Protein AF-A0A9Q3BPB6-F1 (afdb_monomer)

Sequence (78 aa):
MAYKTSVHSSTGQTPAMLEKGWNSSLPADTLRKDLLEIHPTDSSFKIMLAKVKHNAKQIFTYAFEYAKQKWDKIHKLP

Radius of gyration: 21.42 Å; Cα contacts (8 Å, |Δi|>4): 24; chains: 1; bounding box: 43×24×62 Å

Nearest PDB structures (foldseek):
  5ea1-assembly2_B  TM=2.892E-01  e=9.253E+00  Homo sapiens

Structure (mmCIF, N/CA/C/O backbone):
data_AF-A0A9Q3BPB6-F1
#
_entry.id   AF-A0A9Q3BPB6-F1
#
loop_
_atom_site.group_PDB
_atom_site.id
_atom_site.type_symbol
_atom_site.label_atom_id
_atom_site.label_alt_id
_atom_site.label_comp_id
_atom_site.label_asym_id
_atom_site.label_entity_id
_atom_site.label_seq_id
_atom_site.pdbx_PDB_ins_code
_atom_site.Cartn_x
_atom_site.Cartn_y
_atom_site.Cartn_z
_atom_site.occupancy
_atom_site.B_iso_or_equiv
_atom_site.auth_seq_id
_atom_site.auth_comp_id
_atom_site.auth_asym_id
_atom_site.auth_atom_id
_atom_site.pdbx_PDB_model_num
ATOM 1 N N . MET A 1 1 ? 17.428 -2.350 33.285 1.00 49.94 1 MET A N 1
ATOM 2 C CA . MET A 1 1 ? 16.025 -2.027 32.930 1.00 49.94 1 MET A CA 1
ATOM 3 C C . MET A 1 1 ? 15.821 -0.562 32.539 1.00 49.94 1 MET A C 1
ATOM 5 O O . MET A 1 1 ? 15.080 -0.337 31.596 1.00 49.94 1 MET A O 1
ATOM 9 N N . ALA A 1 2 ? 16.508 0.406 33.165 1.00 60.41 2 ALA A N 1
ATOM 10 C CA . ALA A 1 2 ? 16.322 1.843 32.907 1.00 60.41 2 ALA A CA 1
ATOM 11 C C . ALA A 1 2 ? 16.495 2.295 31.439 1.00 60.41 2 ALA A C 1
ATOM 13 O O . ALA A 1 2 ? 15.725 3.123 30.975 1.00 60.41 2 ALA A O 1
ATOM 14 N N . TYR A 1 3 ? 17.443 1.719 30.688 1.00 61.84 3 TYR A N 1
ATOM 15 C CA . TYR A 1 3 ? 17.706 2.116 29.294 1.00 61.84 3 TYR A CA 1
ATOM 16 C C . TYR A 1 3 ? 16.526 1.857 28.339 1.00 61.84 3 TYR A C 1
ATOM 18 O O . TYR A 1 3 ? 16.284 2.622 27.415 1.00 61.84 3 TYR A O 1
ATOM 26 N N . LYS A 1 4 ? 15.748 0.791 28.573 1.00 58.56 4 LYS A N 1
ATOM 27 C CA . LYS A 1 4 ? 14.621 0.426 27.696 1.00 58.56 4 LYS A CA 1
ATOM 28 C C . LYS A 1 4 ? 13.405 1.338 27.888 1.00 58.56 4 LYS A C 1
ATOM 30 O O . LYS A 1 4 ? 12.584 1.456 26.985 1.00 58.56 4 LYS A O 1
ATOM 35 N N . THR A 1 5 ? 13.288 1.958 29.061 1.00 64.44 5 THR A N 1
ATOM 36 C CA . THR A 1 5 ? 12.137 2.771 29.479 1.00 64.44 5 THR A CA 1
ATOM 37 C C . THR A 1 5 ? 12.454 4.261 29.559 1.00 64.44 5 THR A C 1
ATOM 39 O O . THR A 1 5 ? 11.542 5.062 29.734 1.00 64.44 5 THR A O 1
ATOM 42 N N . SER A 1 6 ? 13.726 4.652 29.456 1.00 72.50 6 SER A N 1
ATOM 43 C CA . SER A 1 6 ? 14.126 6.055 29.428 1.00 72.50 6 SER A CA 1
ATOM 44 C C . SER A 1 6 ? 13.702 6.702 28.116 1.00 72.50 6 SER A C 1
ATOM 46 O O . SER A 1 6 ? 13.987 6.173 27.044 1.00 72.50 6 SER A O 1
ATOM 48 N N . VAL A 1 7 ? 13.040 7.854 28.199 1.00 74.06 7 VAL A N 1
ATOM 49 C CA . VAL A 1 7 ? 12.662 8.646 27.026 1.00 74.06 7 VAL A CA 1
ATOM 50 C C . VAL A 1 7 ? 13.921 9.271 26.433 1.00 74.06 7 VAL A C 1
ATOM 52 O O . VAL A 1 7 ? 14.666 9.955 27.134 1.00 74.06 7 VAL A O 1
ATOM 55 N N . HIS A 1 8 ? 14.179 9.021 25.152 1.00 77.50 8 HIS A N 1
ATOM 56 C CA . HIS A 1 8 ? 15.325 9.602 24.466 1.00 77.50 8 HIS A CA 1
ATOM 57 C C . HIS A 1 8 ? 15.067 11.089 24.195 1.00 77.50 8 HIS A C 1
ATOM 59 O O . HIS A 1 8 ? 14.028 11.454 23.642 1.00 77.50 8 HIS A O 1
ATOM 65 N N . SER A 1 9 ? 16.007 11.959 24.569 1.00 75.88 9 SER A N 1
ATOM 66 C CA . SER A 1 9 ? 15.799 13.415 24.541 1.00 75.88 9 SER A CA 1
ATOM 67 C C . SER A 1 9 ? 15.573 13.981 23.137 1.00 75.88 9 SER A C 1
ATOM 69 O O . SER A 1 9 ? 14.869 14.973 22.995 1.00 75.88 9 SER A O 1
ATOM 71 N N . SER A 1 10 ? 16.133 13.356 22.095 1.00 73.62 10 SER A N 1
ATOM 72 C CA . SER A 1 10 ? 16.002 13.858 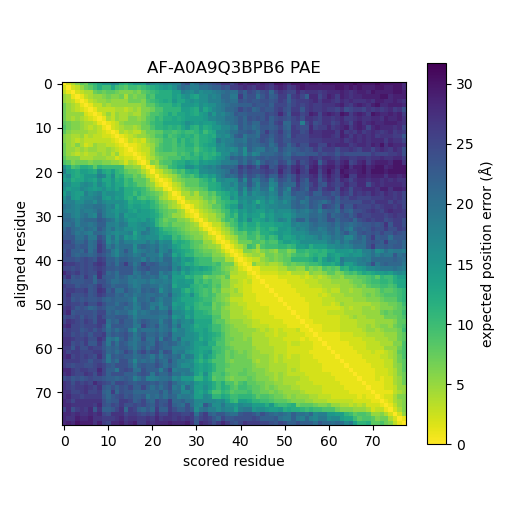20.721 1.00 73.62 10 SER A CA 1
ATOM 73 C C . SER A 1 10 ? 14.787 13.326 19.960 1.00 73.62 10 SER A C 1
ATOM 75 O O . SER A 1 10 ? 14.311 13.990 19.046 1.00 73.62 10 SER A O 1
ATOM 77 N N . THR A 1 11 ? 1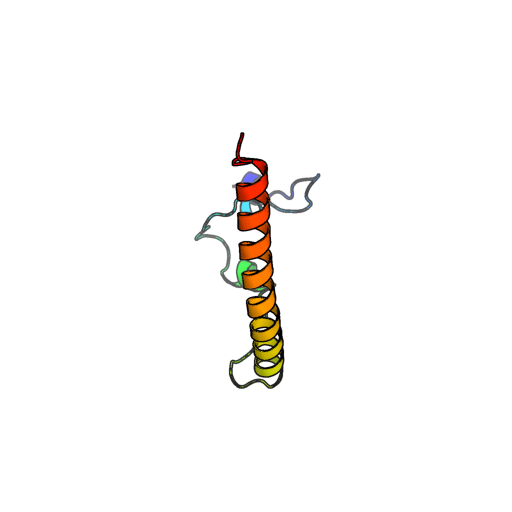4.293 12.133 20.300 1.00 71.69 11 THR A N 1
ATOM 78 C CA . THR A 1 11 ? 13.180 11.486 19.584 1.00 71.69 11 THR A CA 1
ATOM 79 C C . THR A 1 11 ? 11.886 11.510 20.389 1.00 71.69 11 THR A C 1
ATOM 81 O O . THR A 1 11 ? 10.830 11.222 19.838 1.00 71.69 11 THR A O 1
ATOM 84 N N . GLY A 1 12 ? 11.945 11.834 21.687 1.00 75.19 12 GLY A N 1
ATOM 85 C CA . GLY A 1 12 ? 10.781 11.857 22.576 1.00 75.19 12 GLY A CA 1
ATOM 86 C C . GLY A 1 12 ? 10.139 10.484 22.794 1.00 75.19 12 GLY A C 1
ATOM 87 O O . GLY A 1 12 ? 9.080 10.389 23.407 1.00 75.19 12 GLY A O 1
ATOM 88 N N . GLN A 1 13 ? 10.769 9.415 22.305 1.00 70.62 13 GLN A N 1
ATOM 89 C CA . GLN A 1 13 ? 10.284 8.042 22.386 1.00 70.62 13 GLN A CA 1
ATOM 90 C C . GLN A 1 13 ? 11.283 7.187 23.163 1.00 70.62 13 GLN A C 1
ATOM 92 O O . GLN A 1 13 ? 12.477 7.492 23.230 1.00 70.62 13 GLN A O 1
ATOM 97 N N . THR A 1 14 ? 10.800 6.119 23.791 1.00 76.12 14 THR A N 1
ATOM 98 C CA . THR A 1 14 ? 11.686 5.168 24.466 1.00 76.12 14 THR A CA 1
ATOM 99 C C . THR A 1 14 ? 12.400 4.298 23.427 1.00 76.12 14 THR A C 1
ATOM 101 O O . THR A 1 14 ? 11.817 3.992 22.383 1.00 76.12 14 THR A O 1
ATOM 104 N N . PRO A 1 15 ? 13.641 3.844 23.684 1.00 71.62 15 PRO A N 1
ATOM 105 C CA . PRO A 1 15 ? 14.339 2.920 22.790 1.00 71.62 15 PRO A CA 1
ATOM 106 C C . PRO A 1 15 ? 13.511 1.673 22.456 1.00 71.62 15 PRO A C 1
ATOM 108 O O . PRO A 1 15 ? 13.506 1.234 21.313 1.00 71.62 15 PRO A O 1
ATOM 111 N N . ALA A 1 16 ? 12.708 1.178 23.405 1.00 67.81 16 ALA A N 1
ATOM 112 C CA . ALA A 1 16 ? 11.798 0.054 23.184 1.00 67.81 16 ALA A CA 1
ATOM 113 C C . ALA A 1 16 ? 10.671 0.323 22.165 1.00 67.81 16 ALA A C 1
ATOM 115 O O . ALA A 1 16 ? 10.124 -0.632 21.626 1.00 67.81 16 ALA A O 1
ATOM 116 N N . MET A 1 17 ? 10.300 1.585 21.915 1.00 66.19 17 MET A N 1
ATOM 117 C CA . MET A 1 17 ? 9.346 1.956 20.857 1.00 66.19 17 MET A CA 1
ATOM 118 C C . MET A 1 17 ? 10.016 2.097 19.484 1.00 66.19 17 MET A C 1
ATOM 120 O O . MET A 1 17 ? 9.364 1.905 18.461 1.00 66.19 17 MET A O 1
ATOM 124 N N . LEU A 1 18 ? 11.302 2.454 19.459 1.00 68.56 18 LEU A N 1
ATOM 125 C CA . LEU A 1 18 ? 12.070 2.680 18.230 1.00 68.56 18 LEU A CA 1
ATOM 126 C C . LEU A 1 18 ? 12.678 1.389 17.677 1.00 68.56 18 LEU A C 1
ATOM 128 O O . LEU A 1 18 ? 12.809 1.229 16.461 1.00 68.56 18 LEU A O 1
ATOM 132 N N . GLU A 1 19 ? 13.030 0.457 18.559 1.00 70.06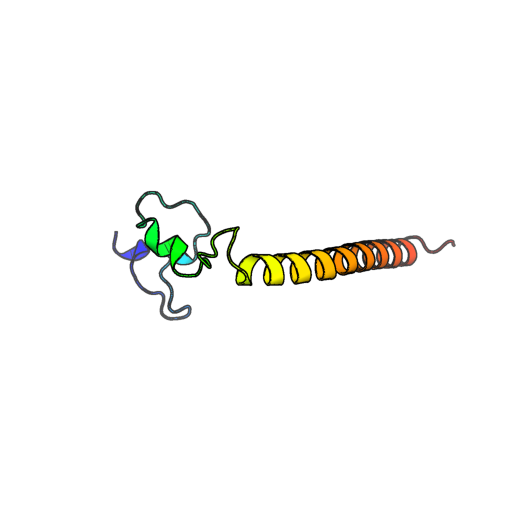 19 GLU A N 1
ATOM 133 C CA . GLU A 1 19 ? 13.394 -0.902 18.190 1.00 70.06 19 GLU A CA 1
ATOM 134 C C . GLU A 1 19 ? 12.152 -1.594 17.606 1.00 70.06 19 GLU A C 1
ATOM 136 O O . GLU A 1 19 ? 11.282 -2.066 18.332 1.00 70.06 19 GLU A O 1
ATOM 141 N N . LYS A 1 20 ? 12.049 -1.629 16.268 1.00 56.53 20 LYS A N 1
ATOM 142 C CA . LYS A 1 20 ? 11.023 -2.367 15.506 1.00 56.53 20 LYS A CA 1
ATOM 143 C C . LYS A 1 20 ? 11.185 -3.886 15.684 1.00 56.53 20 LYS A C 1
ATOM 145 O O . LYS A 1 20 ? 11.497 -4.605 14.738 1.00 56.53 20 LYS A O 1
ATOM 150 N N . GLY A 1 21 ? 10.994 -4.372 16.902 1.00 59.62 21 GLY A N 1
ATOM 151 C CA . GLY A 1 21 ? 11.029 -5.778 17.277 1.00 59.62 21 GLY A CA 1
ATOM 152 C C . GLY A 1 21 ? 9.855 -6.132 18.185 1.00 59.62 21 GLY A C 1
ATOM 153 O O . GLY A 1 21 ? 9.298 -5.285 18.881 1.00 59.62 21 GLY A O 1
ATOM 154 N N . TRP A 1 22 ? 9.466 -7.406 18.176 1.00 54.88 22 TRP A N 1
ATOM 155 C CA . TRP A 1 22 ? 8.461 -7.930 19.097 1.00 54.88 22 TRP A CA 1
ATOM 156 C C . TRP A 1 22 ? 9.032 -7.960 20.521 1.00 54.88 22 TRP A C 1
ATOM 158 O O . TRP A 1 22 ? 9.872 -8.798 20.845 1.00 54.88 22 TRP A O 1
ATOM 168 N N . ASN A 1 23 ? 8.587 -7.040 21.376 1.00 64.12 23 ASN A N 1
ATOM 169 C CA . ASN A 1 23 ? 8.922 -7.033 22.796 1.00 64.12 23 ASN A CA 1
ATOM 170 C C . ASN A 1 23 ? 7.769 -7.657 23.591 1.00 64.12 23 ASN A C 1
ATOM 172 O O . ASN A 1 23 ? 6.749 -7.014 23.826 1.00 64.12 23 ASN A O 1
ATOM 176 N N . SER A 1 24 ? 7.945 -8.905 24.028 1.00 60.97 24 SER A N 1
ATOM 177 C CA . SER A 1 24 ? 6.938 -9.659 24.788 1.00 60.97 24 SER A CA 1
ATOM 178 C C . SER A 1 24 ? 6.610 -9.065 26.163 1.00 60.97 24 SER A C 1
ATOM 180 O O . SER A 1 24 ? 5.640 -9.487 26.785 1.00 60.97 24 SER A O 1
ATOM 182 N N . SER A 1 25 ? 7.403 -8.106 26.652 1.00 65.75 25 SER A N 1
ATOM 183 C CA . SER A 1 25 ? 7.163 -7.405 27.919 1.00 65.75 25 SER A CA 1
ATOM 184 C C . SER A 1 25 ? 6.420 -6.076 27.760 1.00 65.75 25 SER A C 1
ATOM 186 O O . SER A 1 25 ? 6.102 -5.451 28.772 1.00 65.75 25 SER A O 1
ATOM 188 N N . LEU A 1 26 ? 6.158 -5.607 26.533 1.00 62.53 26 LEU A N 1
ATOM 189 C CA . LEU A 1 26 ? 5.310 -4.431 26.336 1.00 62.53 26 LEU A CA 1
ATOM 190 C C . LEU A 1 26 ? 3.836 -4.833 26.471 1.00 62.53 26 LEU A C 1
ATOM 192 O O . LEU A 1 26 ? 3.434 -5.852 25.904 1.00 62.53 26 LEU A O 1
ATOM 196 N N . PRO A 1 27 ? 3.008 -4.047 27.185 1.00 66.38 27 PRO A N 1
ATOM 197 C CA . PRO A 1 27 ? 1.576 -4.299 27.219 1.00 66.38 27 PRO A CA 1
ATOM 198 C C . PRO A 1 27 ? 1.036 -4.276 25.787 1.00 66.38 27 PRO A C 1
ATOM 200 O O . PRO A 1 27 ? 1.318 -3.344 25.031 1.00 66.38 27 PRO A O 1
ATOM 203 N N . ALA A 1 28 ? 0.265 -5.295 25.398 1.00 59.16 28 ALA A N 1
ATOM 204 C CA . ALA A 1 28 ? -0.296 -5.404 24.047 1.00 59.16 28 ALA A CA 1
ATOM 205 C C . ALA A 1 28 ? -1.045 -4.122 23.628 1.00 59.16 28 ALA A C 1
ATOM 207 O O . ALA A 1 28 ? -1.031 -3.735 22.459 1.00 59.16 28 ALA A O 1
ATOM 208 N N . ASP A 1 29 ? -1.604 -3.414 24.609 1.00 59.75 29 ASP A N 1
ATOM 209 C CA . ASP A 1 29 ? -2.300 -2.147 24.424 1.00 59.75 29 ASP A CA 1
ATOM 210 C C . ASP A 1 29 ? -1.390 -1.010 23.959 1.00 59.75 29 ASP A C 1
ATOM 212 O O . ASP A 1 29 ? -1.853 -0.148 23.224 1.00 59.75 29 ASP A O 1
ATOM 216 N N . THR A 1 30 ? -0.092 -0.999 24.296 1.00 62.34 30 THR A N 1
ATOM 217 C CA . THR A 1 30 ? 0.826 0.041 23.786 1.00 62.34 30 THR A CA 1
ATOM 218 C C . THR A 1 30 ? 1.030 -0.018 22.278 1.00 62.34 30 THR A C 1
ATOM 220 O O . THR A 1 30 ? 1.215 1.033 21.674 1.00 62.34 30 THR A O 1
ATOM 223 N N . LEU A 1 31 ? 0.940 -1.201 21.662 1.00 57.97 31 LEU A N 1
ATOM 224 C CA . LEU A 1 31 ? 0.993 -1.337 20.203 1.00 57.97 31 LEU A CA 1
ATOM 225 C C . LEU A 1 31 ? -0.342 -0.974 19.544 1.00 57.97 31 LEU A C 1
ATOM 227 O O . LEU A 1 31 ? -0.349 -0.600 18.379 1.00 57.97 31 LEU A O 1
ATOM 231 N N . ARG A 1 32 ? -1.460 -1.080 20.274 1.00 57.59 32 ARG A N 1
ATOM 232 C CA . ARG A 1 32 ? -2.821 -0.876 19.754 1.00 57.59 32 ARG A CA 1
ATOM 233 C C . ARG A 1 32 ? -3.330 0.561 19.817 1.00 57.59 32 ARG A C 1
ATOM 235 O O . ARG A 1 32 ? -4.336 0.834 19.178 1.00 57.59 32 ARG A O 1
ATOM 242 N N . LYS A 1 33 ? -2.658 1.474 20.529 1.00 61.69 33 LYS A N 1
ATOM 243 C CA . LYS A 1 33 ? -3.134 2.864 20.714 1.00 61.69 33 LYS A CA 1
ATOM 244 C C . LYS A 1 33 ? -3.406 3.611 19.405 1.00 61.69 33 LYS A C 1
ATOM 246 O O . LYS A 1 33 ? -4.332 4.412 19.366 1.00 61.69 33 LYS A O 1
ATOM 251 N N . ASP A 1 34 ? -2.648 3.303 18.354 1.00 61.19 34 ASP A N 1
ATOM 252 C CA . ASP A 1 34 ? -2.791 3.936 17.037 1.00 61.19 34 ASP A CA 1
ATOM 253 C C . ASP A 1 34 ? -3.503 3.038 16.010 1.00 61.19 34 ASP A C 1
ATOM 255 O O . ASP A 1 34 ? -3.677 3.426 14.852 1.00 61.19 34 ASP A O 1
ATOM 259 N N . LEU A 1 35 ? -3.905 1.820 16.395 1.00 62.50 35 LEU A N 1
ATOM 260 C CA . LEU A 1 35 ? -4.668 0.951 15.507 1.00 62.50 35 LEU A CA 1
ATOM 261 C C . LEU A 1 35 ? -6.139 1.352 15.569 1.00 62.50 35 LEU A C 1
ATOM 263 O O . LEU A 1 35 ? -6.780 1.312 16.614 1.00 62.50 35 LEU A O 1
ATOM 267 N N . LEU A 1 36 ? -6.683 1.705 14.409 1.00 64.50 36 LEU A N 1
ATOM 268 C CA . LEU A 1 36 ? -8.107 1.944 14.234 1.00 64.50 36 LEU A CA 1
ATOM 269 C C . LEU A 1 36 ? -8.877 0.643 14.535 1.00 64.50 36 LEU A C 1
ATOM 271 O O . LEU A 1 36 ? -8.853 -0.288 13.728 1.00 64.50 36 LEU A O 1
ATOM 275 N N . GLU A 1 37 ? -9.575 0.574 15.673 1.00 64.75 37 GLU A N 1
ATOM 276 C CA . GLU A 1 37 ? -10.559 -0.479 15.963 1.00 64.75 37 GLU A CA 1
ATOM 277 C C . GLU A 1 37 ? -11.818 -0.256 15.117 1.00 64.75 37 GLU A C 1
ATOM 279 O O . GLU A 1 37 ? -12.867 0.171 15.593 1.00 64.75 37 GLU A O 1
ATOM 284 N N . ILE A 1 38 ? -11.709 -0.511 13.815 1.00 65.56 38 ILE A N 1
ATOM 285 C CA . ILE A 1 38 ? -12.860 -0.478 12.918 1.00 65.56 38 ILE A CA 1
ATOM 286 C C . ILE A 1 38 ? -13.382 -1.903 12.792 1.00 65.56 38 ILE A C 1
ATOM 288 O O . ILE A 1 38 ? -12.731 -2.774 12.210 1.00 65.56 38 ILE A O 1
ATOM 292 N N . HIS A 1 39 ? -14.584 -2.137 13.313 1.00 74.00 39 HIS A N 1
ATOM 293 C CA . HIS A 1 39 ? -15.262 -3.409 13.118 1.00 74.00 39 HIS A CA 1
ATOM 294 C C . HIS A 1 39 ? -15.571 -3.610 11.616 1.00 74.00 39 HIS A C 1
ATOM 296 O O . HIS A 1 39 ? -16.020 -2.668 10.963 1.00 74.00 39 HIS A O 1
ATOM 302 N N . PRO A 1 40 ? -15.384 -4.809 11.030 1.00 68.62 40 PRO A N 1
ATOM 303 C CA . PRO A 1 40 ? -15.543 -5.023 9.584 1.00 68.62 40 PRO A CA 1
ATOM 304 C C . PRO A 1 40 ? -16.933 -4.693 9.012 1.00 68.62 40 PRO A C 1
ATOM 306 O O . PRO A 1 40 ? -17.066 -4.452 7.813 1.00 68.62 40 PRO A O 1
ATOM 309 N N . THR A 1 41 ? -17.976 -4.690 9.846 1.00 73.06 41 THR A N 1
ATOM 310 C CA . THR A 1 41 ? -19.339 -4.277 9.456 1.00 73.06 41 THR A CA 1
ATOM 311 C C . THR A 1 41 ? -19.615 -2.788 9.639 1.00 73.06 41 THR A C 1
ATOM 313 O O . THR A 1 41 ? -20.683 -2.327 9.239 1.00 73.06 41 THR A O 1
ATOM 316 N N . ASP A 1 42 ? -18.686 -2.024 10.211 1.00 78.06 42 ASP A N 1
ATOM 317 C CA . ASP A 1 42 ? -18.857 -0.586 10.348 1.00 78.06 42 ASP A CA 1
ATOM 318 C C . ASP A 1 42 ? -18.822 0.097 8.969 1.00 78.06 42 ASP A C 1
ATOM 320 O O . ASP A 1 42 ? -18.040 -0.234 8.070 1.00 78.06 42 ASP A O 1
ATOM 324 N N . SER A 1 43 ? -19.682 1.095 8.807 1.00 76.94 43 SER A N 1
ATOM 325 C CA . SER A 1 43 ? -19.755 1.971 7.637 1.00 76.94 43 SER A CA 1
ATO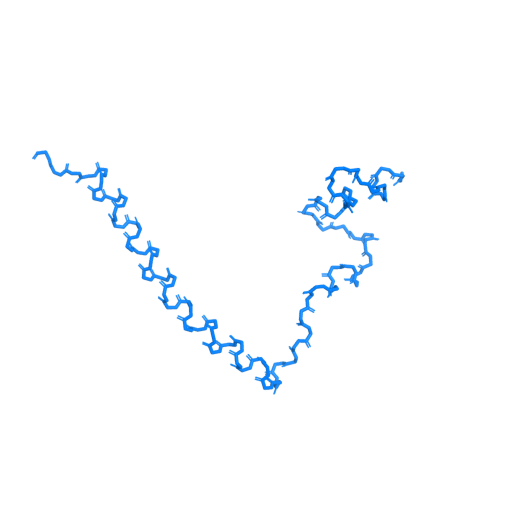M 326 C C . SER A 1 43 ? -18.393 2.588 7.288 1.00 76.94 43 SER A C 1
ATOM 328 O O . SER A 1 43 ? -18.016 2.659 6.111 1.00 76.94 43 SER A O 1
ATOM 330 N N . SER A 1 44 ? -17.607 2.927 8.312 1.00 74.69 44 SER A N 1
ATOM 331 C CA . SER A 1 44 ? -16.242 3.445 8.211 1.00 74.69 44 SER A CA 1
ATOM 332 C C . SER A 1 44 ? -15.301 2.469 7.493 1.00 74.69 44 SER A C 1
ATOM 334 O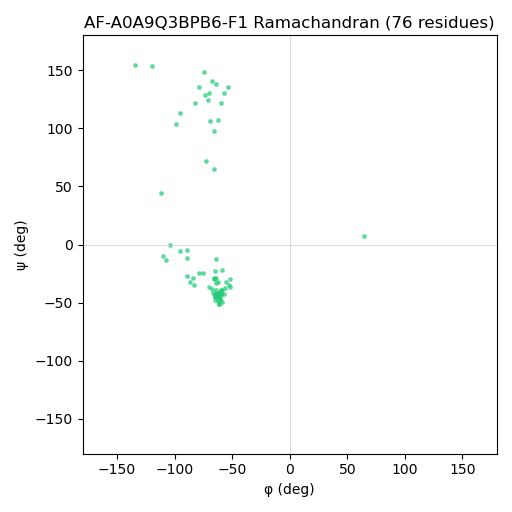 O . SER A 1 44 ? -14.505 2.882 6.643 1.00 74.69 4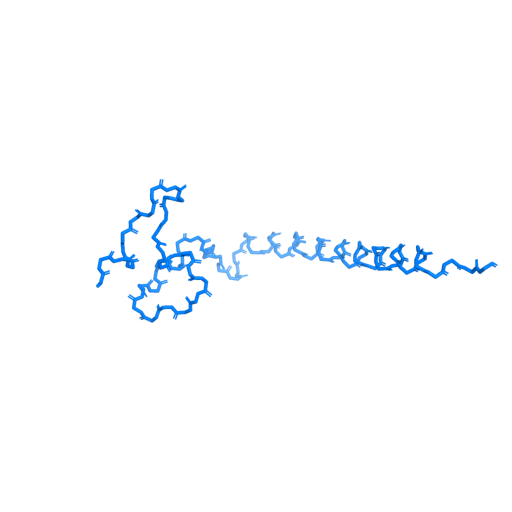4 SER A O 1
ATOM 336 N N . PHE A 1 45 ? -15.435 1.162 7.749 1.00 80.19 45 PHE A N 1
ATOM 337 C CA . PHE A 1 45 ? -14.624 0.115 7.117 1.00 80.19 45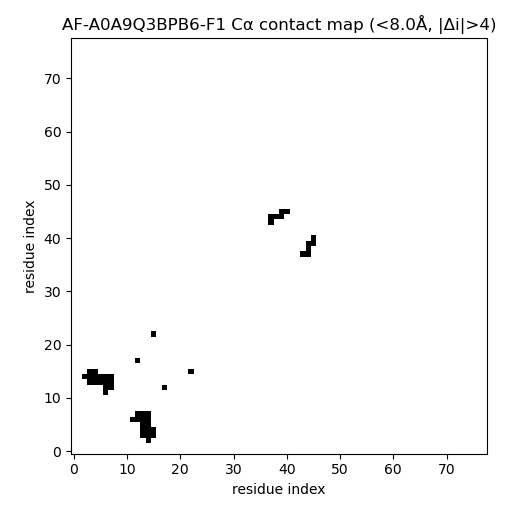 PHE A CA 1
ATOM 338 C C . PHE A 1 45 ? -14.880 0.033 5.616 1.00 80.19 45 PHE A C 1
ATOM 340 O O . PHE A 1 45 ? -13.951 -0.072 4.814 1.00 80.19 45 PHE A O 1
ATOM 347 N N . LYS A 1 46 ? -16.152 0.129 5.217 1.00 80.56 46 LYS A N 1
ATOM 348 C CA . LYS A 1 46 ? -16.557 0.088 3.808 1.00 80.56 46 LYS A CA 1
ATOM 349 C C . LYS A 1 46 ? -15.974 1.266 3.029 1.00 80.56 46 LYS A C 1
ATOM 351 O O . LYS A 1 46 ? -15.480 1.078 1.916 1.00 80.56 46 LYS A O 1
ATOM 356 N N . ILE A 1 47 ? -15.990 2.462 3.619 1.00 85.56 47 ILE A N 1
ATOM 357 C CA . ILE A 1 47 ? -15.398 3.670 3.024 1.00 85.56 47 ILE A CA 1
ATOM 358 C C . ILE A 1 47 ? -13.878 3.516 2.905 1.00 85.56 47 ILE A C 1
ATOM 360 O O . ILE A 1 47 ? -13.312 3.807 1.848 1.00 85.56 47 ILE A O 1
ATOM 364 N N . MET A 1 48 ? -13.218 3.018 3.954 1.00 85.00 48 MET A N 1
ATOM 365 C CA . MET A 1 48 ? -11.782 2.735 3.935 1.00 85.00 48 MET A CA 1
ATOM 366 C C . MET A 1 48 ? -11.430 1.735 2.826 1.00 85.00 48 MET A C 1
ATOM 368 O O . MET A 1 48 ? -10.563 2.019 2.002 1.00 85.00 48 MET A O 1
ATOM 372 N N . LEU A 1 49 ? -12.138 0.606 2.736 1.00 87.19 49 LEU A N 1
ATOM 373 C CA . LEU A 1 49 ? -11.920 -0.404 1.698 1.00 87.19 49 LEU A CA 1
ATOM 374 C C . LEU A 1 49 ? -12.115 0.148 0.285 1.00 87.19 49 LEU A C 1
ATOM 376 O O . LEU A 1 49 ? -11.345 -0.193 -0.612 1.00 87.19 49 LEU A O 1
ATOM 380 N N . ALA A 1 50 ? -13.120 0.998 0.070 1.00 87.06 50 ALA A N 1
ATOM 381 C CA . ALA A 1 50 ? -13.340 1.630 -1.227 1.00 87.06 50 ALA A CA 1
ATOM 382 C C . ALA A 1 50 ? -12.148 2.516 -1.632 1.00 87.06 50 ALA A C 1
ATOM 384 O O . ALA A 1 50 ? -11.656 2.406 -2.757 1.00 87.06 50 ALA A O 1
ATOM 385 N N . LYS A 1 51 ? -11.628 3.327 -0.699 1.00 90.19 51 LYS A N 1
ATOM 386 C CA . LYS A 1 51 ? -10.432 4.159 -0.921 1.00 90.19 51 LYS A CA 1
ATOM 387 C C . LYS A 1 51 ? -9.185 3.312 -1.177 1.00 90.19 51 LYS A C 1
ATOM 389 O O . LYS A 1 51 ? -8.443 3.588 -2.116 1.00 90.19 51 LYS A O 1
ATOM 394 N N . VAL A 1 52 ? -8.980 2.253 -0.392 1.00 91.12 52 VAL A N 1
ATOM 395 C CA . VAL A 1 52 ? -7.848 1.328 -0.560 1.00 91.12 52 VAL A CA 1
ATOM 396 C C . VAL A 1 52 ? -7.891 0.666 -1.935 1.00 91.12 52 VAL A C 1
ATOM 398 O O . VAL A 1 52 ? -6.885 0.670 -2.635 1.00 91.12 52 VAL A O 1
ATOM 401 N N . LYS A 1 53 ? -9.052 0.162 -2.372 1.00 91.06 53 LYS A N 1
ATOM 402 C CA . LYS A 1 53 ? -9.209 -0.446 -3.705 1.00 91.06 53 LYS A CA 1
ATOM 403 C C . LYS A 1 53 ? -8.917 0.542 -4.834 1.00 91.06 53 LYS A C 1
ATOM 405 O O . LYS A 1 53 ? -8.259 0.176 -5.806 1.00 91.06 53 LYS A O 1
ATOM 410 N N . HIS A 1 54 ? -9.381 1.784 -4.702 1.00 91.50 54 HIS A N 1
ATOM 411 C CA . HIS A 1 54 ? -9.105 2.831 -5.682 1.00 91.50 54 HIS A CA 1
ATOM 412 C C . HIS A 1 54 ? -7.600 3.121 -5.790 1.00 91.50 54 HIS A C 1
ATOM 414 O O . HIS A 1 54 ? -7.041 3.102 -6.887 1.00 91.50 54 HIS A O 1
ATOM 420 N N . ASN A 1 55 ? -6.932 3.308 -4.651 1.00 91.62 55 ASN A N 1
ATOM 421 C CA . ASN A 1 55 ? -5.505 3.622 -4.607 1.00 91.62 55 ASN A CA 1
ATOM 422 C C . ASN A 1 55 ? -4.629 2.438 -5.029 1.00 91.62 55 ASN A C 1
ATOM 424 O O . ASN A 1 55 ? -3.636 2.639 -5.721 1.00 91.62 55 ASN A O 1
ATOM 428 N N . ALA A 1 56 ? -5.005 1.204 -4.682 1.00 91.62 56 ALA A N 1
ATOM 429 C CA . ALA A 1 56 ? -4.265 0.006 -5.075 1.00 91.62 56 ALA A CA 1
ATOM 430 C C . ALA A 1 56 ? -4.125 -0.092 -6.600 1.00 91.62 56 ALA A C 1
ATOM 432 O O . ALA A 1 56 ? -3.036 -0.355 -7.103 1.00 91.62 56 ALA A O 1
ATOM 433 N N . LYS A 1 57 ? -5.200 0.204 -7.345 1.00 91.06 57 LYS A N 1
ATOM 434 C CA . LYS A 1 57 ? -5.168 0.229 -8.813 1.00 91.06 57 LYS A CA 1
ATOM 435 C C . LYS A 1 57 ? -4.150 1.240 -9.351 1.00 91.06 57 LYS A C 1
ATOM 437 O O . LYS A 1 57 ? -3.409 0.913 -10.269 1.00 91.06 57 LYS A O 1
ATOM 442 N N . GLN A 1 58 ? -4.098 2.438 -8.769 1.00 92.69 58 GLN A N 1
ATOM 443 C CA . GLN A 1 58 ? -3.152 3.487 -9.171 1.00 92.69 58 GLN A CA 1
ATOM 444 C C . GLN A 1 58 ? -1.703 3.094 -8.863 1.00 92.69 58 GLN A C 1
ATOM 446 O O . GLN A 1 58 ? -0.820 3.270 -9.698 1.00 92.69 58 GLN A O 1
ATOM 451 N N . ILE A 1 59 ? -1.467 2.492 -7.693 1.00 93.50 59 ILE A N 1
ATOM 452 C CA . ILE A 1 59 ? -0.135 2.045 -7.268 1.00 93.50 59 ILE A CA 1
ATOM 453 C C . ILE A 1 59 ? 0.439 1.015 -8.247 1.00 93.50 59 ILE A C 1
ATOM 455 O O . ILE A 1 59 ? 1.615 1.109 -8.593 1.00 93.50 59 ILE A O 1
ATOM 459 N N . PHE A 1 60 ? -0.370 0.069 -8.738 1.00 91.25 60 PHE A N 1
ATOM 460 C CA . PHE A 1 60 ? 0.093 -0.902 -9.736 1.00 91.25 60 PHE A CA 1
ATOM 461 C C . PHE A 1 60 ? 0.528 -0.238 -11.044 1.00 91.25 60 PHE A C 1
ATOM 463 O O . PHE A 1 60 ? 1.589 -0.575 -11.570 1.00 91.25 60 PHE A O 1
ATOM 470 N N . THR A 1 61 ? -0.249 0.724 -11.546 1.00 94.38 61 THR A N 1
ATOM 471 C CA . THR A 1 61 ? 0.100 1.467 -12.764 1.00 94.38 61 THR A CA 1
ATOM 472 C C . THR A 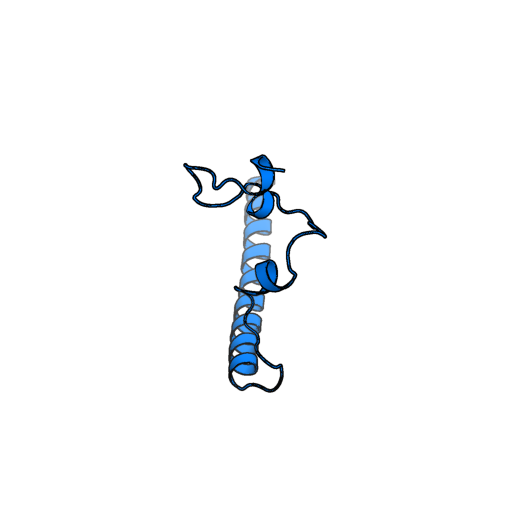1 61 ? 1.408 2.231 -12.583 1.00 94.38 61 THR A C 1
ATOM 474 O O . THR A 1 61 ? 2.316 2.085 -13.398 1.00 94.38 61 THR A O 1
ATOM 477 N N . TYR A 1 62 ? 1.557 2.967 -11.478 1.00 95.44 62 TYR A N 1
ATOM 478 C CA . TYR A 1 62 ? 2.778 3.726 -11.199 1.00 95.44 62 TYR A CA 1
ATOM 479 C C . TYR A 1 62 ? 4.002 2.830 -11.019 1.00 95.44 62 TYR A C 1
ATOM 481 O O . TYR A 1 62 ? 5.082 3.163 -11.503 1.00 95.44 62 TYR A O 1
ATOM 489 N N . ALA A 1 63 ? 3.852 1.676 -10.364 1.00 94.50 63 ALA A N 1
ATOM 490 C CA . ALA A 1 63 ? 4.938 0.714 -10.216 1.00 94.50 63 ALA A CA 1
ATOM 491 C C . ALA A 1 63 ? 5.397 0.167 -11.577 1.00 94.50 63 ALA A C 1
ATOM 493 O O . ALA A 1 63 ? 6.601 0.074 -11.831 1.00 94.50 63 ALA A O 1
ATOM 494 N N . PHE A 1 64 ? 4.450 -0.150 -12.465 1.00 95.38 64 PHE A N 1
ATOM 495 C CA . PHE A 1 64 ? 4.751 -0.606 -13.819 1.00 95.38 64 PHE A CA 1
ATOM 496 C C . PHE A 1 64 ? 5.436 0.484 -14.652 1.00 95.38 64 PHE A C 1
ATOM 498 O O . PHE A 1 64 ? 6.474 0.233 -15.264 1.00 95.38 64 PHE A O 1
ATOM 505 N N . GLU A 1 65 ? 4.902 1.706 -14.644 1.00 95.06 65 GLU A N 1
ATOM 506 C CA . GLU A 1 65 ? 5.484 2.846 -15.359 1.00 95.06 65 GLU A CA 1
ATOM 507 C C . GLU A 1 65 ? 6.894 3.169 -14.867 1.00 95.06 65 GLU A C 1
ATOM 509 O O . GLU A 1 65 ? 7.799 3.363 -15.678 1.00 95.06 65 GLU A O 1
ATOM 514 N N . TYR A 1 66 ? 7.112 3.163 -13.552 1.00 94.00 66 TYR A N 1
ATOM 515 C CA . TYR A 1 66 ? 8.430 3.364 -12.960 1.00 94.00 66 TYR A CA 1
ATOM 516 C C . TYR A 1 66 ? 9.424 2.288 -13.413 1.00 94.00 66 TYR A C 1
ATOM 518 O O . TYR A 1 66 ? 10.544 2.606 -13.824 1.00 94.00 66 TYR A O 1
ATOM 526 N N . ALA A 1 67 ? 9.015 1.016 -13.375 1.00 92.94 67 ALA A N 1
ATOM 527 C CA . ALA A 1 67 ? 9.851 -0.095 -13.816 1.00 92.94 67 ALA A CA 1
ATOM 528 C C . ALA A 1 67 ? 10.202 0.023 -15.305 1.00 92.94 67 ALA A C 1
ATOM 530 O O . ALA A 1 67 ? 11.371 -0.121 -15.668 1.00 92.94 67 ALA A O 1
ATOM 531 N N . LYS A 1 68 ? 9.222 0.366 -16.148 1.00 93.69 68 LYS A N 1
ATOM 532 C CA . LYS A 1 68 ? 9.422 0.605 -17.581 1.00 93.69 68 LYS A CA 1
ATOM 533 C C . LYS A 1 68 ? 10.390 1.760 -17.831 1.00 93.69 68 LYS A C 1
ATOM 535 O O . LYS A 1 68 ? 11.383 1.582 -18.525 1.00 93.69 68 LYS A O 1
ATOM 540 N N . GLN A 1 69 ? 10.168 2.919 -17.211 1.00 93.88 69 GLN A N 1
ATOM 541 C CA . GLN A 1 69 ? 11.058 4.075 -17.357 1.00 93.88 69 GLN A CA 1
ATOM 542 C C . GLN A 1 69 ? 12.489 3.766 -16.908 1.00 93.88 69 GLN A C 1
ATOM 544 O O . GLN A 1 69 ? 13.450 4.229 -17.522 1.00 93.88 69 GLN A O 1
ATOM 549 N N . LYS A 1 70 ? 12.652 2.996 -15.826 1.00 92.25 70 LYS A N 1
ATOM 550 C CA . LYS A 1 70 ? 13.966 2.544 -15.361 1.00 92.25 70 LYS A CA 1
ATOM 551 C C . LYS A 1 70 ? 14.625 1.618 -16.383 1.00 92.25 70 LYS A C 1
ATOM 553 O O . LYS A 1 70 ? 15.809 1.787 -16.662 1.00 92.25 70 LYS A O 1
ATOM 558 N N . TRP A 1 71 ? 13.871 0.675 -16.942 1.00 90.00 71 TRP A N 1
ATOM 559 C CA . TRP A 1 71 ? 14.357 -0.245 -17.966 1.00 90.00 71 TRP A CA 1
ATOM 560 C C . TRP A 1 71 ? 14.806 0.491 -19.230 1.00 90.00 71 TRP A C 1
ATOM 562 O O . TRP A 1 71 ? 15.950 0.315 -19.647 1.00 90.00 71 TRP A O 1
ATOM 572 N N . ASP A 1 72 ? 13.958 1.370 -19.766 1.00 89.38 72 ASP A N 1
ATOM 573 C CA . ASP A 1 72 ? 14.210 2.142 -20.991 1.00 89.38 72 ASP A CA 1
ATOM 574 C C . ASP A 1 72 ? 15.426 3.073 -20.848 1.00 89.38 72 ASP A C 1
ATOM 576 O O . ASP A 1 72 ? 16.155 3.313 -21.808 1.00 89.38 72 ASP A O 1
ATOM 580 N N . LYS A 1 73 ? 15.686 3.590 -19.638 1.00 87.06 73 LYS A N 1
ATOM 581 C CA . LYS A 1 73 ? 16.893 4.382 -19.347 1.00 87.06 73 LYS A CA 1
ATOM 582 C C . LYS A 1 73 ? 18.175 3.553 -19.405 1.00 87.06 73 LYS A C 1
ATOM 584 O O . LYS A 1 73 ? 19.195 4.078 -19.839 1.00 87.06 73 LYS A O 1
ATOM 589 N N . ILE A 1 74 ? 18.132 2.310 -18.927 1.00 85.62 74 ILE A N 1
ATOM 590 C CA . ILE A 1 74 ? 19.304 1.426 -18.829 1.00 85.62 74 ILE A CA 1
ATOM 591 C C . ILE A 1 74 ? 19.574 0.725 -20.167 1.00 85.62 74 ILE A C 1
ATOM 593 O O . ILE A 1 74 ? 20.728 0.536 -20.530 1.00 85.62 74 ILE A O 1
ATOM 597 N N . HIS A 1 75 ? 18.525 0.386 -20.917 1.00 81.00 75 HIS A N 1
ATOM 598 C CA . HIS A 1 75 ? 18.599 -0.404 -22.148 1.00 81.00 75 HIS A CA 1
ATOM 599 C C . HIS A 1 75 ? 18.251 0.424 -23.386 1.00 81.00 75 HIS A C 1
ATOM 601 O O . HIS A 1 75 ? 17.498 -0.028 -24.250 1.00 81.00 75 HIS A O 1
ATOM 607 N N . LYS A 1 76 ? 18.787 1.647 -23.492 1.00 75.94 76 LYS A N 1
ATOM 608 C CA . LYS A 1 76 ? 18.728 2.364 -24.770 1.00 75.94 76 LYS A CA 1
ATOM 609 C C . LYS A 1 76 ? 19.450 1.518 -25.819 1.00 75.94 76 LYS A C 1
ATOM 611 O O . LYS A 1 76 ? 20.613 1.173 -25.625 1.00 75.94 76 LYS A O 1
ATOM 616 N N . LEU A 1 77 ? 18.731 1.153 -26.882 1.00 68.56 77 LEU A N 1
ATOM 617 C CA . LEU A 1 77 ? 19.325 0.517 -28.056 1.00 68.56 77 LEU A CA 1
ATOM 618 C C . LEU A 1 77 ? 20.488 1.403 -28.551 1.00 68.56 77 LEU A C 1
ATOM 620 O O . LEU A 1 77 ? 20.321 2.628 -28.542 1.00 68.56 77 LEU A O 1
ATOM 624 N N . PRO A 1 78 ? 21.646 0.807 -28.889 1.00 67.56 78 PRO A N 1
ATOM 625 C CA . PRO A 1 78 ? 22.815 1.538 -29.369 1.00 67.56 78 PRO A CA 1
ATOM 626 C C . PRO A 1 78 ? 22.542 2.293 -30.673 1.00 67.56 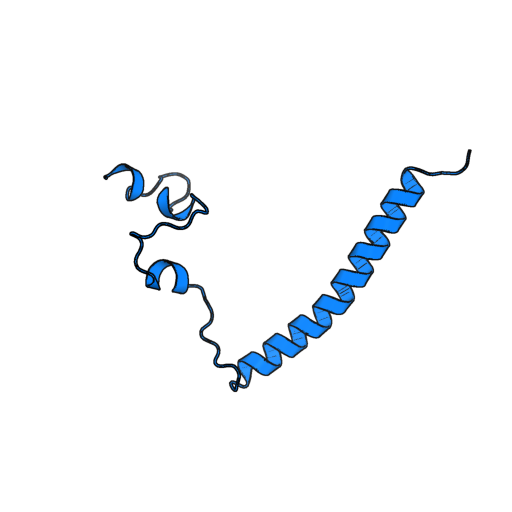78 PRO A C 1
ATOM 628 O O . PRO A 1 78 ? 21.684 1.832 -31.463 1.00 67.56 78 PRO A O 1
#

Foldseek 3Di:
DCQQVDQDPPPRHGPVVVPPDDDPPDDPVVVCVPPPPDDCPDPVNVVVVVVVVVVVVVVVVVVVVVVVVVCCVVDPPD

Secondary structure (DSSP, 8-state):
-HHHHSPPTTTSS-HHHHS-S--TTS-HHHHHTTS----TTSHHHHHHHHHHHHHHHHHHHHHHHHHHHHHHHH----

Organism: NCBI:txid1389203

Solvent-accessible surface area (backbone atoms only — not comparable to full-atom values): 4902 Å² total; per-residue (Å²): 117,66,73,51,68,39,64,36,89,90,74,74,43,26,52,59,74,69,49,91,63,92,57,90,85,55,61,73,62,75,74,43,75,83,54,83,88,62,53,85,86,38,70,68,38,54,53,49,50,53,52,49,56,56,49,51,58,52,50,54,52,52,52,51,51,51,53,49,55,53,47,55,69,75,62,60,79,131

Mean predicted aligned error: 14.84 Å

pLDDT: mean 75.99, std 12.97, range [49.94, 95.44]